Protein AF-W1YH19-F1 (afdb_monomer)

Solvent-accessible surface area (backbone atoms only — not comparable to full-atom values): 5084 Å² total; per-residue (Å²): 117,97,59,34,69,78,40,78,42,81,36,83,37,44,28,68,68,36,43,49,50,46,49,57,42,38,75,72,41,33,41,63,47,79,44,61,93,57,100,41,62,80,67,30,73,62,68,75,68,79,90,78,81,91,73,71,70,39,85,81,72,76,76,54,46,69,66,54,61,52,52,51,48,43,60,73,54,70,66,77,123

Organism: NCBI:txid408170

Secondary structure (DSSP, 8-state):
-TTGGG-EEEEE--SHHHHHHHHHHHHTT-EEEEE-SSSSGGGSGGGG--S-------TT-S---THHHHHHHHHHTTT--

Nearest PDB structures (foldseek):
  5a9s-assembly1_A  TM=8.745E-01  e=1.352E-01  Amycolatopsis orientalis
  5fwn-assembly1_A  TM=8.025E-01  e=1.445E-01  Amycolatopsis orientalis
  8j44-assembly1_B  TM=8.818E-01  e=9.462E-01  Streptomyces viridochromogenes DSM 40736
  6s5e-assembly1_E-4  TM=5.487E-01  e=1.352E-01  Bacillus subtilis subsp. subtilis str. 168
  4l0o-assembly3_K-4  TM=3.211E-01  e=9.264E+00  Helicobacter pylori 26695

pLDDT: mean 92.93, std 5.46, range [60.62, 97.69]

Structure (mmCIF, N/CA/C/O backbone):
data_AF-W1YH19-F1
#
_entry.id   AF-W1YH19-F1
#
loop_
_atom_site.group_PDB
_atom_site.id
_atom_site.type_symbol
_atom_site.label_atom_id
_atom_site.label_alt_id
_atom_site.label_comp_id
_atom_site.label_asym_id
_atom_site.label_entity_id
_atom_site.label_seq_id
_atom_site.pdbx_PDB_ins_code
_atom_site.Cartn_x
_atom_site.Cartn_y
_atom_site.Cartn_z
_atom_site.occupancy
_atom_site.B_iso_or_equiv
_atom_site.auth_seq_id
_atom_site.auth_comp_id
_atom_site.auth_asym_id
_atom_site.auth_atom_id
_atom_site.pdbx_PDB_model_num
ATOM 1 N N . PRO A 1 1 ? -21.258 9.300 0.111 1.00 76.75 1 PRO A N 1
ATOM 2 C CA . PRO A 1 1 ? -22.692 9.303 0.499 1.00 76.75 1 PRO A CA 1
ATOM 3 C C . PRO A 1 1 ? -22.852 10.012 1.855 1.00 76.75 1 PRO A C 1
ATOM 5 O O . PRO A 1 1 ? -21.879 10.101 2.595 1.00 76.75 1 PRO A O 1
ATOM 8 N N . ALA A 1 2 ? -24.025 10.553 2.189 1.00 85.19 2 ALA A N 1
ATOM 9 C CA . ALA A 1 2 ? -24.197 11.319 3.435 1.00 85.19 2 ALA A CA 1
ATOM 10 C C . ALA A 1 2 ? -24.102 10.454 4.713 1.00 85.19 2 ALA A C 1
ATOM 12 O O . ALA A 1 2 ? -23.885 10.965 5.807 1.00 85.19 2 ALA A O 1
ATOM 13 N N . ASN A 1 3 ? -24.221 9.130 4.583 1.00 90.06 3 ASN A N 1
ATOM 14 C CA . ASN A 1 3 ? -24.204 8.172 5.689 1.00 90.06 3 ASN A CA 1
ATOM 15 C C . ASN A 1 3 ? -22.811 7.602 6.023 1.00 90.06 3 ASN A C 1
ATOM 17 O O . ASN A 1 3 ? -22.745 6.663 6.808 1.00 90.06 3 ASN A O 1
ATOM 21 N N . ARG A 1 4 ? -21.706 8.137 5.475 1.00 89.94 4 ARG A N 1
ATOM 22 C CA . ARG A 1 4 ? -20.346 7.583 5.687 1.00 89.94 4 ARG A CA 1
ATOM 23 C C . ARG A 1 4 ? -19.981 7.396 7.163 1.00 89.94 4 ARG A C 1
ATOM 25 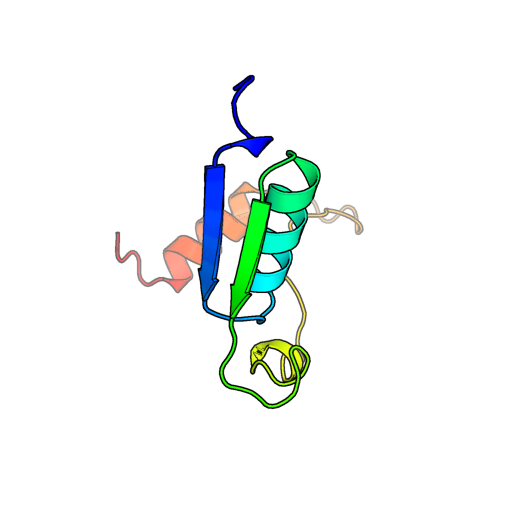O O . ARG A 1 4 ? -19.478 6.344 7.527 1.00 89.94 4 ARG A O 1
ATOM 32 N N . ARG A 1 5 ? -20.341 8.355 8.024 1.00 89.19 5 ARG A N 1
ATOM 33 C CA . ARG A 1 5 ? -20.093 8.297 9.479 1.00 89.19 5 ARG A CA 1
ATOM 34 C C . ARG A 1 5 ? -20.881 7.206 10.216 1.00 89.19 5 ARG A C 1
ATOM 36 O O . ARG A 1 5 ? -20.588 6.935 11.371 1.00 89.19 5 ARG A O 1
ATOM 43 N N . LYS A 1 6 ? -21.901 6.621 9.578 1.00 92.06 6 LYS A N 1
ATOM 44 C CA . LYS A 1 6 ? -22.695 5.506 10.118 1.00 92.06 6 LYS A CA 1
ATOM 45 C C . LYS A 1 6 ? -22.159 4.139 9.683 1.00 92.06 6 LYS A C 1
ATOM 47 O O . LYS A 1 6 ? -22.711 3.127 10.096 1.00 92.06 6 LYS A O 1
ATOM 52 N N . LEU A 1 7 ? -21.157 4.111 8.804 1.00 95.06 7 LEU A N 1
ATOM 53 C CA . LEU A 1 7 ? -20.578 2.888 8.270 1.00 95.06 7 LEU A CA 1
ATOM 54 C C . LEU A 1 7 ? -19.222 2.643 8.930 1.00 95.06 7 LEU A C 1
ATOM 56 O O . LEU A 1 7 ? -18.325 3.489 8.865 1.00 95.06 7 LEU A O 1
ATOM 60 N N . ASP A 1 8 ? -19.098 1.463 9.527 1.00 96.56 8 ASP A N 1
ATOM 61 C CA . ASP A 1 8 ? -17.852 0.960 10.089 1.00 96.56 8 ASP A CA 1
ATOM 62 C C . ASP A 1 8 ? -17.089 0.177 9.017 1.00 96.56 8 ASP A C 1
ATOM 64 O O . ASP A 1 8 ? -17.645 -0.715 8.374 1.00 96.56 8 ASP A O 1
ATOM 68 N N . ILE A 1 9 ? -15.803 0.481 8.846 1.00 96.94 9 ILE A N 1
ATOM 69 C CA . ILE A 1 9 ? -14.905 -0.266 7.966 1.00 96.94 9 ILE A CA 1
ATOM 70 C C . ILE A 1 9 ? -13.831 -0.936 8.807 1.00 96.94 9 ILE A C 1
ATOM 72 O O . ILE A 1 9 ? -13.119 -0.287 9.572 1.00 96.94 9 ILE A O 1
ATOM 76 N N . ILE A 1 10 ? -13.703 -2.247 8.634 1.00 97.69 10 ILE A N 1
ATOM 77 C CA . ILE A 1 10 ? -12.654 -3.043 9.256 1.00 97.69 10 ILE A CA 1
ATOM 78 C C . ILE A 1 10 ? -11.531 -3.224 8.240 1.00 97.69 10 ILE A C 1
ATOM 80 O O . ILE A 1 10 ? -11.742 -3.776 7.163 1.00 97.69 10 ILE A O 1
ATOM 84 N N . VAL A 1 11 ? -10.333 -2.772 8.599 1.00 97.62 11 VAL A N 1
ATOM 85 C CA . VAL A 1 11 ? -9.107 -2.998 7.831 1.00 97.62 11 VAL A CA 1
ATOM 86 C C . VAL A 1 11 ? -8.265 -4.026 8.575 1.00 97.62 11 VAL A C 1
ATOM 88 O O . VAL A 1 11 ? -7.934 -3.827 9.742 1.00 97.62 11 VAL A O 1
ATOM 91 N N . VAL A 1 12 ? -7.922 -5.128 7.906 1.00 96.94 12 VAL A N 1
ATOM 92 C CA . VAL A 1 12 ? -7.065 -6.183 8.463 1.00 96.94 12 VAL A CA 1
ATOM 93 C C . VAL A 1 12 ? -5.686 -6.092 7.815 1.00 96.94 12 VAL A C 1
ATOM 95 O O . VAL A 1 12 ? -5.521 -6.377 6.632 1.00 96.94 12 VAL A O 1
ATOM 98 N N . GLY A 1 13 ? -4.697 -5.687 8.606 1.00 96.50 13 GLY A N 1
ATOM 99 C CA . GLY A 1 13 ? -3.316 -5.453 8.202 1.00 96.50 13 GLY A CA 1
ATOM 100 C C . GLY A 1 13 ? -2.938 -3.971 8.245 1.00 96.50 13 GLY A C 1
ATOM 101 O O . GLY A 1 13 ? -3.620 -3.122 7.684 1.00 96.50 13 GLY A O 1
ATOM 102 N N . SER A 1 14 ? -1.800 -3.664 8.871 1.00 96.19 14 SER A N 1
ATOM 103 C CA . SER A 1 14 ? -1.255 -2.301 8.998 1.00 96.19 14 SER A CA 1
ATOM 104 C C . SER A 1 14 ? -0.079 -2.012 8.056 1.00 96.19 14 SER A C 1
ATOM 106 O O . SER A 1 14 ? 0.644 -1.037 8.254 1.00 96.19 14 SER A O 1
ATOM 108 N N . GLY A 1 15 ? 0.159 -2.879 7.063 1.00 95.06 15 GLY A N 1
ATOM 109 C CA . GLY A 1 15 ? 1.177 -2.657 6.029 1.00 95.06 15 GLY A CA 1
ATOM 110 C C . GLY A 1 15 ? 0.840 -1.469 5.129 1.00 95.06 15 GLY A C 1
ATOM 111 O O . GLY A 1 15 ? -0.210 -0.855 5.290 1.00 95.06 15 GLY A O 1
ATOM 112 N N . LEU A 1 16 ? 1.701 -1.164 4.152 1.00 95.62 16 LEU A N 1
ATOM 113 C CA . LEU A 1 16 ? 1.535 0.019 3.287 1.00 95.62 16 LEU A CA 1
ATOM 114 C C . LEU A 1 16 ? 0.124 0.126 2.688 1.00 95.62 16 LEU A C 1
ATOM 116 O O . LEU A 1 16 ? -0.492 1.184 2.772 1.00 95.62 16 LEU A O 1
ATOM 120 N N . ALA A 1 17 ? -0.418 -0.976 2.161 1.00 96.38 17 ALA A N 1
ATOM 121 C CA . ALA A 1 17 ? -1.761 -1.002 1.585 1.00 96.38 17 ALA A CA 1
ATOM 122 C C . ALA A 1 17 ? -2.867 -0.759 2.629 1.00 96.38 17 ALA A C 1
ATOM 124 O O . ALA A 1 17 ? -3.729 0.092 2.427 1.00 96.38 17 ALA A O 1
ATOM 125 N N . GLY A 1 18 ? -2.837 -1.475 3.758 1.00 96.31 18 GLY A N 1
ATOM 126 C CA . GLY A 1 18 ? -3.864 -1.357 4.796 1.00 96.31 18 GLY A CA 1
ATOM 127 C C . GLY A 1 18 ? -3.825 -0.011 5.522 1.00 96.31 18 GLY A C 1
ATOM 128 O O . GLY A 1 18 ? -4.864 0.607 5.735 1.00 96.31 18 GLY A O 1
ATOM 129 N N . GLY A 1 19 ? -2.628 0.500 5.819 1.00 95.69 19 GLY A N 1
ATOM 130 C CA . GLY A 1 19 ? -2.440 1.837 6.380 1.00 95.69 19 GLY A CA 1
ATOM 131 C C . GLY A 1 19 ? -2.942 2.939 5.445 1.00 95.69 19 GLY A C 1
ATOM 132 O O . GLY A 1 19 ? -3.687 3.811 5.888 1.00 95.69 19 GLY A O 1
ATOM 133 N N . ALA A 1 20 ? -2.603 2.870 4.151 1.00 96.94 20 ALA A N 1
ATOM 134 C CA . ALA A 1 20 ? -3.088 3.825 3.153 1.00 96.94 20 ALA A CA 1
ATOM 135 C C . ALA A 1 20 ? -4.616 3.770 3.002 1.00 96.94 20 ALA A C 1
ATOM 137 O O . ALA A 1 20 ? -5.275 4.806 3.044 1.00 96.94 20 ALA A O 1
ATOM 138 N N . ALA A 1 21 ? -5.193 2.567 2.910 1.00 97.19 21 ALA A N 1
ATOM 139 C CA . ALA A 1 21 ? -6.640 2.392 2.841 1.00 97.19 21 ALA A CA 1
ATOM 140 C C . ALA A 1 21 ? -7.342 2.965 4.081 1.00 97.19 21 ALA A C 1
ATOM 142 O O . ALA A 1 21 ? -8.319 3.702 3.951 1.00 97.19 21 ALA A O 1
ATOM 143 N N . ALA A 1 22 ? -6.828 2.675 5.281 1.00 97.00 22 ALA A N 1
ATOM 144 C CA . ALA A 1 22 ? -7.404 3.169 6.524 1.00 97.00 22 ALA A CA 1
ATOM 145 C C . ALA A 1 22 ? -7.364 4.702 6.618 1.00 97.00 22 ALA A C 1
ATOM 147 O O . ALA 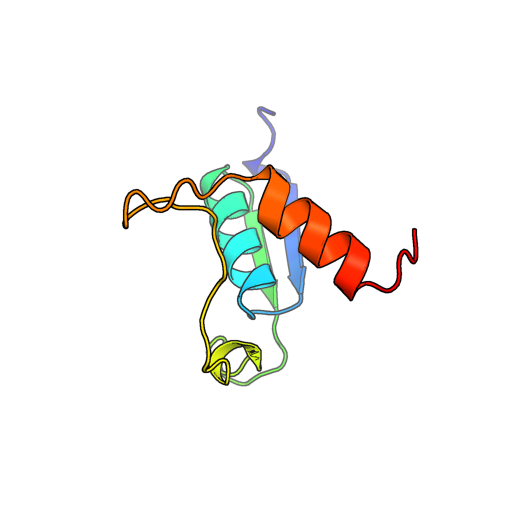A 1 22 ? -8.362 5.311 7.004 1.00 97.00 22 ALA A O 1
ATOM 148 N N . ALA A 1 23 ? -6.250 5.321 6.216 1.00 96.94 23 ALA A N 1
ATOM 149 C CA . ALA A 1 23 ? -6.104 6.773 6.186 1.00 96.94 23 ALA A 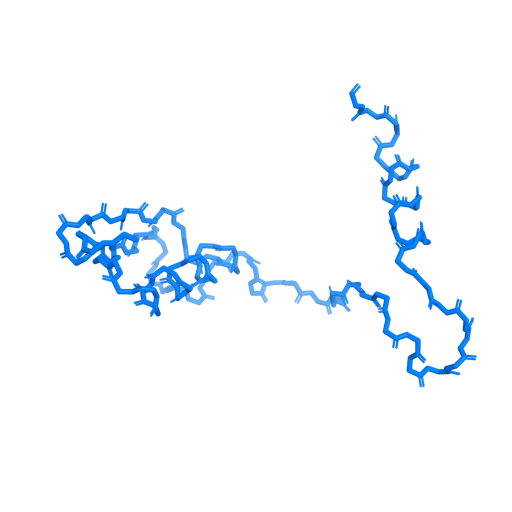CA 1
ATOM 150 C C . ALA A 1 23 ? -7.086 7.421 5.198 1.00 96.94 23 ALA A C 1
ATOM 152 O O . ALA A 1 23 ? -7.878 8.272 5.595 1.00 96.94 23 ALA A O 1
ATOM 153 N N . SER A 1 24 ? -7.114 6.962 3.942 1.00 97.38 24 SER A N 1
ATOM 154 C CA . SER A 1 24 ? -7.997 7.528 2.913 1.00 97.38 24 SER A CA 1
ATOM 155 C C . SER A 1 24 ? -9.482 7.353 3.239 1.00 97.38 24 SER A C 1
ATOM 157 O O . SER A 1 24 ? -10.296 8.230 2.951 1.00 97.38 24 SER A O 1
ATOM 159 N N . LEU A 1 25 ? -9.870 6.231 3.849 1.00 96.38 25 LEU A N 1
ATOM 160 C CA . LEU A 1 25 ? -11.250 6.012 4.287 1.00 96.38 25 LEU A CA 1
ATOM 161 C C . LEU A 1 25 ? -11.593 6.866 5.518 1.00 96.38 25 LEU A C 1
ATOM 163 O O . LEU A 1 25 ? -12.690 7.423 5.593 1.00 96.38 25 LEU A O 1
ATOM 167 N N . GLY A 1 26 ? -10.652 7.042 6.444 1.00 95.62 26 GLY A N 1
ATOM 168 C CA . GLY A 1 26 ? -10.803 7.976 7.559 1.00 95.62 26 GLY A CA 1
ATOM 169 C C . GLY A 1 26 ? -11.019 9.414 7.077 1.00 95.62 26 GLY A C 1
ATOM 170 O O . GLY A 1 26 ? -11.976 10.063 7.498 1.00 95.62 26 GLY A O 1
ATOM 171 N N . GLU A 1 27 ? -10.210 9.883 6.122 1.00 96.00 27 GLU A N 1
ATOM 172 C CA . GLU A 1 27 ? -10.341 11.210 5.496 1.00 96.00 27 GLU A CA 1
ATOM 173 C C . GLU A 1 27 ? -11.701 11.412 4.816 1.00 96.00 27 GLU A C 1
ATOM 175 O O . GLU A 1 27 ? -12.286 12.494 4.870 1.00 96.00 27 GLU A O 1
ATOM 180 N N . GLN A 1 28 ? -12.262 10.358 4.220 1.00 94.69 28 GLN A N 1
ATOM 181 C CA . GLN A 1 28 ? -13.597 10.407 3.622 1.00 94.69 28 GLN A CA 1
ATOM 182 C C . GLN A 1 28 ? -14.740 10.458 4.652 1.00 94.69 28 GLN A C 1
ATOM 184 O O . GLN A 1 28 ? -15.895 10.673 4.258 1.00 94.69 28 GLN A O 1
ATOM 189 N N . GLY A 1 29 ? -14.440 10.283 5.944 1.00 94.81 29 GLY A N 1
ATOM 190 C CA . GLY A 1 29 ? -15.384 10.365 7.057 1.00 94.81 29 GLY A CA 1
ATOM 191 C C . GLY A 1 29 ? -16.032 9.036 7.452 1.00 94.81 29 GLY A C 1
ATOM 192 O O . GLY A 1 29 ? -17.117 9.061 8.036 1.00 94.81 29 GLY A O 1
ATOM 193 N N . TYR A 1 30 ? -15.421 7.898 7.106 1.00 96.88 30 TYR A N 1
ATOM 194 C CA . TYR A 1 30 ? -15.833 6.583 7.609 1.00 96.88 30 TYR A CA 1
ATOM 195 C C . TYR A 1 30 ? -15.296 6.335 9.022 1.00 96.88 30 TYR A C 1
ATOM 197 O O . TYR A 1 30 ? -14.261 6.880 9.408 1.00 96.88 30 TYR A O 1
ATOM 205 N N . ASN A 1 31 ? -15.972 5.473 9.783 1.00 96.00 31 ASN A N 1
ATOM 206 C CA . ASN A 1 31 ? -15.434 4.971 11.043 1.00 96.00 31 ASN A CA 1
ATOM 207 C C . ASN A 1 31 ? -14.538 3.758 10.763 1.00 96.00 31 ASN A C 1
ATOM 209 O O . ASN A 1 31 ? -15.032 2.675 10.457 1.00 96.00 31 ASN A O 1
ATOM 213 N N . VAL A 1 32 ? -13.219 3.937 10.817 1.00 97.50 32 VAL A N 1
ATOM 214 C CA . VAL A 1 32 ? -12.264 2.894 10.424 1.00 97.50 32 VAL A CA 1
ATOM 215 C C . VAL A 1 32 ? -11.634 2.235 11.648 1.00 97.50 32 VAL A C 1
ATOM 217 O O . VAL A 1 32 ? -11.033 2.901 12.487 1.00 97.50 32 VAL A O 1
ATOM 220 N N . LYS A 1 33 ? -11.714 0.905 11.715 1.00 97.00 33 LYS A N 1
ATOM 221 C CA . LYS A 1 33 ? -11.056 0.065 12.722 1.00 97.00 33 LYS A CA 1
ATOM 222 C C . LYS A 1 33 ? -9.951 -0.740 12.039 1.00 97.00 33 LYS A C 1
ATOM 224 O O . LYS A 1 33 ? -10.240 -1.604 11.215 1.00 97.00 33 LYS A O 1
ATOM 229 N N . CYS A 1 34 ? -8.694 -0.442 12.356 1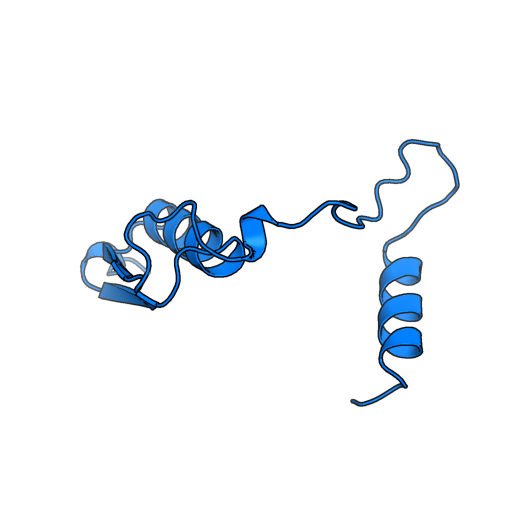.00 96.00 34 CYS A N 1
ATOM 230 C CA . CYS A 1 34 ? -7.535 -1.131 11.787 1.00 96.00 34 CYS A CA 1
ATOM 231 C C . CYS A 1 34 ? -6.988 -2.162 12.780 1.00 96.00 34 CYS A C 1
ATOM 233 O O . CYS A 1 34 ? -6.606 -1.803 13.894 1.00 96.00 34 CYS A O 1
ATOM 235 N N . PHE A 1 35 ? -6.940 -3.427 12.370 1.00 96.38 35 PHE A N 1
ATOM 236 C CA . PHE A 1 35 ? -6.435 -4.542 13.166 1.00 96.38 35 PHE A CA 1
ATOM 237 C C . PHE A 1 35 ? -5.187 -5.125 12.528 1.00 96.38 35 PHE A C 1
ATOM 239 O O . PHE A 1 35 ? -5.093 -5.256 11.310 1.00 96.38 35 PHE A O 1
ATOM 246 N N . PHE A 1 36 ? -4.232 -5.518 13.354 1.00 94.75 36 PHE A N 1
ATOM 247 C CA . PHE A 1 36 ? -2.994 -6.132 12.910 1.00 94.75 36 PHE A CA 1
ATOM 248 C C . PHE A 1 36 ? -2.475 -7.047 14.019 1.00 94.75 36 PHE A C 1
ATOM 250 O O . PHE A 1 36 ? -2.696 -6.792 15.199 1.00 94.75 36 PHE A O 1
ATOM 257 N N . TYR A 1 37 ? -1.839 -8.149 13.628 1.00 92.75 37 TYR A N 1
ATOM 258 C CA . TYR A 1 37 ? -1.352 -9.162 14.568 1.00 92.75 37 TYR A CA 1
ATOM 259 C C . TYR A 1 37 ? -0.064 -8.728 15.282 1.00 92.75 37 TYR A C 1
ATOM 261 O O . TYR A 1 37 ? 0.223 -9.169 16.388 1.00 92.75 37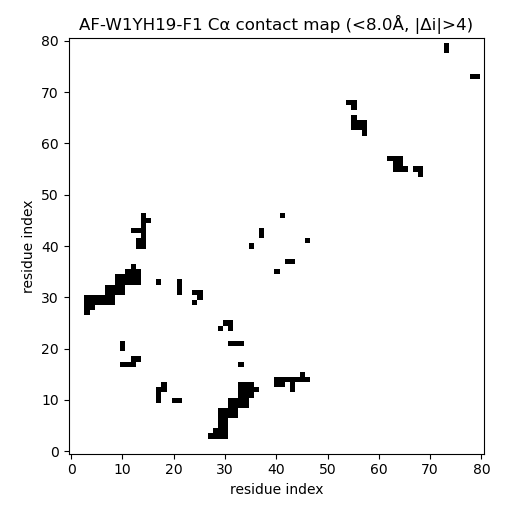 TYR A O 1
ATOM 269 N N . GLN A 1 38 ? 0.736 -7.878 14.642 1.00 91.19 38 GLN A N 1
ATOM 270 C CA . GLN A 1 38 ? 2.045 -7.478 15.143 1.00 91.19 38 GLN A CA 1
ATOM 271 C C . GLN A 1 38 ? 1.919 -6.578 16.380 1.00 91.19 38 GLN A C 1
ATOM 273 O O . GLN A 1 38 ? 1.066 -5.699 16.417 1.00 91.19 38 GLN A O 1
ATOM 278 N N . ASP A 1 39 ? 2.856 -6.651 17.330 1.00 88.56 39 ASP A N 1
ATOM 279 C CA . ASP A 1 39 ? 2.841 -5.752 18.500 1.00 88.56 39 ASP A CA 1
ATOM 280 C C . ASP A 1 39 ? 3.167 -4.277 18.156 1.00 88.56 39 ASP A C 1
ATOM 282 O O . ASP A 1 39 ? 3.252 -3.421 19.029 1.00 88.56 39 ASP A O 1
ATOM 286 N N . SER A 1 40 ? 3.385 -3.935 16.881 1.00 92.06 40 SER A N 1
ATOM 287 C CA . SER A 1 40 ? 3.362 -2.547 16.401 1.00 92.06 40 SER A CA 1
ATOM 288 C C . SER A 1 40 ? 2.941 -2.493 14.938 1.00 92.06 40 SER A C 1
ATOM 290 O O . SER A 1 40 ? 3.430 -3.284 14.129 1.00 92.06 40 SER A O 1
ATOM 292 N N . ALA A 1 41 ? 2.143 -1.485 14.573 1.00 89.12 41 ALA A N 1
ATOM 293 C CA . ALA A 1 41 ? 1.736 -1.243 13.191 1.00 89.12 41 ALA A CA 1
ATOM 294 C C . ALA A 1 41 ? 2.934 -1.102 12.227 1.00 89.12 41 ALA A C 1
ATOM 296 O O . ALA A 1 41 ? 2.835 -1.461 11.055 1.00 89.12 41 ALA A O 1
ATOM 297 N N . ARG A 1 42 ? 4.088 -0.636 12.735 1.00 90.56 42 ARG A N 1
ATOM 298 C CA . ARG A 1 42 ? 5.337 -0.455 11.974 1.00 90.56 42 ARG A CA 1
ATOM 299 C C . ARG A 1 42 ? 6.094 -1.759 11.686 1.00 90.56 42 ARG A C 1
ATOM 301 O O . ARG A 1 42 ? 7.097 -1.718 10.989 1.00 90.56 42 ARG A O 1
ATOM 308 N N . ARG A 1 43 ? 5.646 -2.907 12.205 1.00 93.88 43 ARG A N 1
ATOM 309 C CA . ARG A 1 43 ? 6.282 -4.221 11.980 1.00 93.88 43 ARG A CA 1
ATOM 310 C C . ARG A 1 43 ? 5.639 -5.047 10.867 1.00 93.88 43 ARG A C 1
ATOM 312 O O . ARG A 1 43 ? 5.978 -6.214 10.692 1.00 93.88 43 ARG A O 1
ATOM 319 N N . ALA A 1 44 ? 4.733 -4.462 10.090 1.00 94.12 44 ALA A N 1
ATOM 320 C CA . ALA A 1 44 ? 4.316 -5.075 8.838 1.00 94.12 44 ALA A CA 1
ATOM 321 C C . ALA A 1 44 ? 5.522 -5.214 7.889 1.00 94.12 44 ALA A C 1
ATOM 323 O O . ALA A 1 44 ? 6.360 -4.317 7.821 1.00 94.12 44 ALA A O 1
ATOM 324 N N . HIS A 1 45 ? 5.587 -6.308 7.120 1.00 95.44 45 HIS A N 1
ATOM 325 C CA . HIS A 1 45 ? 6.745 -6.627 6.266 1.00 95.44 45 HIS A CA 1
ATOM 326 C C . HIS A 1 45 ? 7.081 -5.528 5.246 1.00 95.44 45 HIS A C 1
ATOM 328 O O . HIS A 1 45 ? 8.210 -5.433 4.783 1.00 95.44 45 HIS A O 1
ATOM 334 N N . SER A 1 46 ? 6.131 -4.640 4.946 1.00 93.25 46 SER A N 1
ATOM 335 C CA . SER A 1 46 ? 6.378 -3.459 4.126 1.00 93.25 46 SER A CA 1
ATOM 336 C C . SER A 1 46 ? 7.555 -2.589 4.598 1.00 93.25 46 SER A C 1
ATOM 338 O O . SER A 1 46 ? 8.148 -1.911 3.768 1.00 93.25 46 SER A O 1
ATOM 340 N N . ILE A 1 47 ? 7.923 -2.613 5.887 1.00 92.62 47 ILE A N 1
ATOM 341 C CA . ILE A 1 47 ? 9.097 -1.883 6.400 1.00 92.62 47 ILE A CA 1
ATOM 342 C C . ILE A 1 47 ? 10.433 -2.431 5.878 1.00 92.62 47 ILE A C 1
ATOM 344 O O . ILE A 1 47 ? 11.433 -1.722 5.890 1.00 92.62 47 ILE A O 1
ATOM 348 N N . ALA A 1 48 ? 10.458 -3.681 5.413 1.00 94.62 48 ALA A N 1
ATOM 349 C CA . ALA A 1 48 ? 11.654 -4.321 4.877 1.00 94.62 48 ALA A CA 1
ATOM 350 C C . ALA A 1 48 ? 11.907 -3.988 3.393 1.00 94.62 48 ALA A C 1
ATOM 352 O O . ALA A 1 48 ? 12.888 -4.463 2.826 1.00 94.62 48 ALA A O 1
ATOM 353 N N . ALA A 1 49 ? 11.044 -3.197 2.743 1.00 95.56 49 ALA A N 1
ATOM 354 C CA . ALA A 1 49 ? 11.247 -2.782 1.357 1.00 95.56 49 ALA A CA 1
ATOM 355 C C . ALA A 1 49 ? 12.461 -1.842 1.227 1.00 95.56 49 ALA A C 1
ATOM 357 O O . ALA A 1 49 ? 12.600 -0.895 1.997 1.00 95.56 49 ALA A O 1
ATOM 358 N N . GLN A 1 50 ? 13.322 -2.088 0.233 1.00 97.38 50 GLN A N 1
ATOM 359 C CA . GLN A 1 50 ? 14.592 -1.361 0.069 1.00 97.38 50 GLN A CA 1
ATOM 360 C C . GLN A 1 50 ? 14.725 -0.609 -1.262 1.00 97.38 50 GLN A C 1
ATOM 362 O O . GLN A 1 50 ? 15.279 0.484 -1.283 1.00 97.38 50 GLN A O 1
ATOM 367 N N . GLY A 1 51 ? 14.241 -1.178 -2.373 1.00 96.62 51 GLY A N 1
ATOM 368 C CA . GLY A 1 51 ? 14.529 -0.655 -3.717 1.00 96.62 51 GLY A CA 1
ATOM 369 C C . GLY A 1 51 ? 13.840 0.673 -4.050 1.00 96.62 51 GLY A C 1
ATOM 370 O O . GLY A 1 51 ? 14.475 1.580 -4.579 1.00 96.62 51 GLY A O 1
ATOM 371 N N . GLY A 1 52 ? 12.547 0.795 -3.741 1.00 94.75 52 GLY A N 1
ATOM 372 C CA . GLY A 1 52 ? 11.750 1.989 -4.035 1.00 94.75 52 GLY A CA 1
ATOM 373 C C . GLY A 1 52 ? 10.393 1.674 -4.665 1.00 94.75 52 GLY A C 1
ATOM 374 O O . GLY A 1 52 ? 9.931 0.534 -4.638 1.00 94.75 52 GLY A O 1
ATOM 375 N N . ILE A 1 53 ? 9.750 2.709 -5.212 1.00 93.81 53 ILE A N 1
ATOM 376 C CA . ILE A 1 53 ? 8.453 2.630 -5.898 1.00 93.81 53 ILE A CA 1
ATOM 377 C C . ILE A 1 53 ? 8.632 3.168 -7.318 1.00 93.81 53 ILE A C 1
ATOM 379 O O . ILE A 1 53 ? 9.028 4.322 -7.497 1.00 93.81 53 ILE A O 1
ATOM 383 N N . ASN A 1 54 ? 8.318 2.343 -8.317 1.00 93.56 54 ASN A N 1
ATOM 384 C CA . ASN A 1 54 ? 8.342 2.746 -9.722 1.00 93.56 54 ASN A CA 1
ATOM 385 C C . ASN A 1 54 ? 7.180 3.704 -10.020 1.00 93.56 54 ASN A C 1
ATOM 387 O O . ASN A 1 54 ? 6.052 3.472 -9.585 1.00 93.56 54 ASN A O 1
ATOM 391 N N . ALA A 1 55 ? 7.445 4.772 -10.772 1.00 92.56 55 ALA A N 1
ATOM 392 C CA . ALA A 1 55 ? 6.429 5.716 -11.225 1.00 92.56 55 ALA A CA 1
ATOM 393 C C . ALA A 1 55 ? 6.904 6.439 -12.488 1.00 92.56 55 ALA A C 1
ATOM 395 O O . ALA A 1 55 ? 8.046 6.903 -12.520 1.00 92.56 55 ALA A O 1
ATOM 396 N N . ALA A 1 56 ? 6.015 6.595 -13.473 1.00 93.38 56 ALA A N 1
ATOM 397 C CA . ALA A 1 56 ? 6.308 7.392 -14.657 1.00 93.38 56 ALA A CA 1
ATOM 398 C C . ALA A 1 56 ? 6.240 8.882 -14.310 1.00 93.38 56 ALA A C 1
ATOM 400 O O . ALA A 1 56 ? 5.157 9.460 -14.210 1.00 93.38 56 ALA A O 1
ATOM 401 N N . LYS A 1 57 ? 7.399 9.487 -14.038 1.00 89.69 57 LYS A N 1
ATOM 402 C CA . LYS A 1 57 ? 7.488 10.887 -13.581 1.00 89.69 57 LYS A CA 1
ATOM 403 C C . LYS A 1 57 ? 8.137 11.822 -14.594 1.00 89.69 57 LYS A C 1
ATOM 405 O O . LYS A 1 57 ? 7.977 13.030 -14.456 1.00 89.69 57 LYS A O 1
ATOM 410 N N . ASN A 1 58 ? 8.882 11.284 -15.564 1.00 87.69 58 ASN A N 1
ATOM 411 C CA . ASN A 1 58 ? 9.605 12.049 -16.588 1.00 87.69 58 ASN A CA 1
ATOM 412 C C . ASN A 1 58 ? 10.466 13.205 -16.019 1.00 87.69 58 ASN A C 1
ATOM 414 O O . ASN A 1 58 ? 10.696 14.213 -16.679 1.00 87.69 58 ASN A O 1
ATOM 418 N N . TYR A 1 59 ? 10.956 13.096 -14.775 1.00 86.25 59 TYR A N 1
ATOM 419 C CA . TYR A 1 59 ? 11.727 14.173 -14.129 1.00 86.25 59 TYR A CA 1
ATOM 420 C C . TYR A 1 59 ? 13.050 14.471 -14.829 1.00 86.25 59 TYR A C 1
ATOM 422 O O . TYR A 1 59 ? 13.590 15.566 -14.701 1.00 86.25 59 TYR A O 1
ATOM 430 N N . ARG A 1 60 ? 13.581 13.488 -15.555 1.00 84.69 60 ARG A N 1
ATOM 431 C CA . ARG A 1 60 ? 14.814 13.624 -16.326 1.00 84.69 60 ARG A CA 1
ATOM 432 C C . ARG A 1 60 ? 14.559 14.114 -17.752 1.00 84.69 60 ARG A C 1
ATOM 434 O O . ARG A 1 60 ? 15.519 14.219 -18.507 1.00 84.69 60 ARG A O 1
ATOM 441 N N . ASN A 1 61 ? 13.306 14.424 -18.109 1.00 85.25 61 ASN A N 1
ATOM 442 C CA . ASN A 1 61 ? 12.880 14.703 -19.483 1.00 85.25 61 ASN A CA 1
ATOM 443 C C . ASN A 1 61 ? 13.349 13.610 -20.465 1.00 85.25 61 ASN A C 1
ATOM 445 O O . ASN A 1 61 ? 13.739 13.892 -21.594 1.00 85.25 61 ASN A O 1
ATOM 449 N N . ASP A 1 62 ? 13.326 12.356 -20.014 1.00 87.44 62 ASP A N 1
ATOM 450 C CA . ASP A 1 62 ? 13.726 11.149 -20.744 1.00 87.44 62 ASP A CA 1
ATOM 451 C C . ASP A 1 62 ? 12.583 10.557 -21.593 1.00 87.44 62 ASP A C 1
ATOM 453 O O . ASP A 1 62 ? 12.684 9.459 -22.153 1.00 87.44 62 ASP A O 1
ATOM 457 N N . GLY A 1 63 ? 11.482 11.303 -21.709 1.00 86.81 63 GLY A N 1
ATOM 458 C CA . GLY A 1 63 ? 10.303 10.921 -22.476 1.00 86.81 63 GLY A CA 1
ATOM 459 C C . GLY A 1 63 ? 9.520 9.788 -21.822 1.00 86.81 63 GLY A C 1
ATOM 460 O O . GLY A 1 63 ? 8.866 9.024 -22.530 1.00 86.81 63 GLY A O 1
ATOM 461 N N . ASP A 1 64 ? 9.631 9.631 -20.502 1.00 92.19 64 ASP A N 1
ATOM 462 C CA . ASP A 1 64 ? 8.889 8.616 -19.764 1.00 92.19 64 ASP A CA 1
ATOM 463 C C . ASP A 1 64 ? 7.374 8.887 -19.794 1.00 92.19 64 ASP A C 1
ATOM 465 O O . ASP A 1 64 ? 6.925 10.034 -19.727 1.00 92.19 64 ASP A O 1
ATOM 469 N N . SER A 1 65 ? 6.580 7.824 -19.921 1.00 92.62 65 SER A N 1
ATOM 470 C CA . SER A 1 65 ? 5.121 7.885 -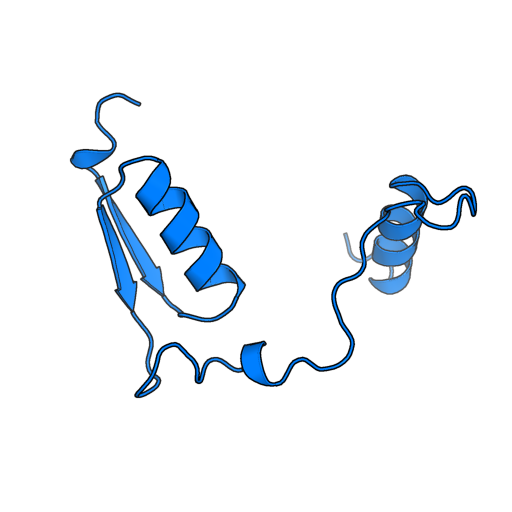20.064 1.00 92.62 65 SER A CA 1
ATOM 471 C C . SER A 1 65 ? 4.463 6.716 -19.339 1.00 92.62 65 SER A C 1
ATOM 473 O O . SER A 1 65 ? 5.116 5.724 -19.036 1.00 92.62 65 SER A O 1
ATOM 475 N N . ILE A 1 66 ? 3.159 6.816 -19.062 1.00 93.88 66 ILE A N 1
ATOM 476 C CA . ILE A 1 66 ? 2.399 5.770 -18.354 1.00 93.88 66 ILE A CA 1
ATOM 477 C C . ILE A 1 66 ? 2.305 4.470 -19.164 1.00 93.88 66 ILE A C 1
ATOM 479 O O . ILE A 1 66 ? 2.229 3.390 -18.580 1.00 93.88 66 ILE A O 1
ATOM 483 N N . ASP A 1 67 ? 2.369 4.544 -20.491 1.00 93.38 67 ASP A N 1
ATOM 484 C CA . ASP A 1 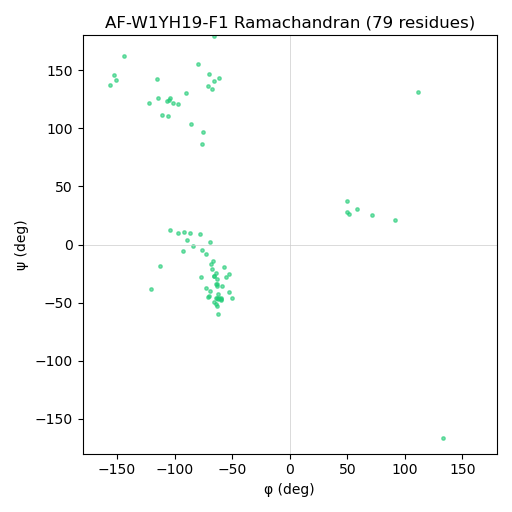67 ? 2.271 3.366 -21.357 1.00 93.38 67 ASP A CA 1
ATOM 485 C C . ASP A 1 67 ? 3.428 2.384 -21.133 1.00 93.38 67 ASP A C 1
ATOM 487 O O . ASP A 1 67 ? 3.235 1.169 -21.188 1.00 93.38 67 ASP A O 1
ATOM 491 N N . ARG A 1 68 ? 4.623 2.903 -20.819 1.00 92.62 68 ARG A N 1
ATOM 492 C CA . ARG A 1 68 ? 5.832 2.102 -20.586 1.00 92.62 68 ARG A CA 1
ATOM 493 C C . ARG A 1 68 ? 5.691 1.153 -19.386 1.00 92.62 68 ARG A C 1
ATOM 495 O O . ARG A 1 68 ? 5.750 -0.057 -19.604 1.00 92.62 68 ARG A O 1
ATOM 502 N N . PRO A 1 69 ? 5.434 1.623 -18.144 1.00 93.94 69 PRO A N 1
ATOM 503 C CA . PRO A 1 69 ? 5.276 0.732 -17.001 1.00 93.94 69 PRO A CA 1
ATOM 504 C C . PRO A 1 69 ? 4.069 -0.196 -17.144 1.00 93.94 69 PRO A C 1
ATOM 506 O O . PRO A 1 69 ? 4.129 -1.313 -16.639 1.00 93.94 69 PRO A O 1
ATOM 509 N N . VAL A 1 70 ? 2.99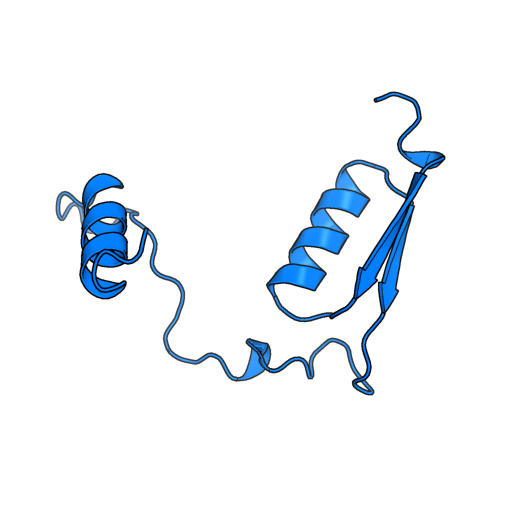6 0.208 -17.836 1.00 94.25 70 VAL A N 1
ATOM 510 C CA . VAL A 1 70 ? 1.856 -0.687 -18.101 1.00 94.25 70 VAL A CA 1
ATOM 511 C C . VAL A 1 70 ? 2.291 -1.856 -18.984 1.00 94.25 70 VAL A C 1
ATOM 513 O O . VAL A 1 70 ? 2.085 -3.009 -18.603 1.00 94.25 70 VAL A O 1
ATOM 516 N N . TYR A 1 71 ? 2.944 -1.580 -20.115 1.00 94.00 71 TYR A N 1
ATOM 517 C CA . TYR A 1 71 ? 3.456 -2.619 -21.008 1.00 94.00 71 TYR A CA 1
ATOM 518 C C . TYR A 1 71 ? 4.463 -3.537 -20.303 1.00 94.00 71 TYR A C 1
ATOM 520 O O . TYR A 1 71 ? 4.320 -4.761 -20.349 1.00 94.00 71 TYR A O 1
ATOM 528 N N . ASP A 1 72 ? 5.436 -2.961 -19.593 1.00 95.44 72 ASP A N 1
ATOM 529 C CA . ASP A 1 72 ? 6.464 -3.724 -18.882 1.00 95.44 72 ASP A CA 1
ATOM 530 C C . ASP A 1 72 ? 5.872 -4.587 -17.760 1.00 95.44 72 ASP A C 1
ATOM 532 O O . ASP A 1 72 ? 6.337 -5.704 -17.536 1.00 95.44 72 ASP A O 1
ATOM 536 N N . THR A 1 73 ? 4.812 -4.119 -17.092 1.00 94.88 73 THR A N 1
ATOM 537 C CA . THR A 1 73 ? 4.115 -4.890 -16.052 1.00 94.88 73 THR A CA 1
ATOM 538 C C . THR A 1 73 ? 3.348 -6.068 -16.647 1.00 94.88 73 THR A C 1
ATOM 540 O O . THR A 1 73 ? 3.439 -7.173 -16.118 1.00 94.88 73 THR A O 1
ATOM 543 N N . VAL A 1 74 ? 2.630 -5.873 -17.760 1.00 95.44 74 VAL A N 1
ATOM 544 C CA . VAL A 1 74 ? 1.905 -6.963 -18.441 1.00 95.44 74 VAL A CA 1
ATOM 545 C C . VAL A 1 74 ? 2.886 -8.011 -18.968 1.00 95.44 74 VAL A C 1
ATOM 547 O O . VAL A 1 74 ? 2.707 -9.207 -18.732 1.00 95.44 74 VAL A O 1
ATOM 550 N N . LYS A 1 75 ? 3.961 -7.561 -19.624 1.00 95.56 75 LYS A N 1
ATOM 551 C CA . LYS A 1 75 ? 5.029 -8.434 -20.117 1.00 95.56 75 LYS A CA 1
ATOM 552 C C . LYS A 1 75 ? 5.731 -9.175 -18.975 1.00 95.56 75 LYS A C 1
ATOM 554 O O . LYS A 1 75 ? 5.941 -10.379 -19.072 1.00 95.56 75 LYS A O 1
ATOM 559 N N . GLY A 1 76 ? 6.095 -8.476 -17.898 1.00 94.44 76 GLY A N 1
ATOM 560 C CA . GLY A 1 76 ? 6.739 -9.062 -16.718 1.00 94.44 76 GLY A CA 1
ATOM 561 C C . GLY A 1 76 ? 5.833 -10.027 -15.947 1.00 94.44 76 GLY A C 1
ATOM 562 O O . GLY A 1 76 ? 6.323 -10.970 -15.333 1.00 94.44 76 GLY A O 1
ATOM 563 N N . GLY A 1 77 ? 4.516 -9.829 -16.031 1.00 93.88 77 GLY A N 1
ATOM 564 C CA . GLY A 1 77 ? 3.486 -10.726 -15.506 1.00 93.88 77 GLY A CA 1
ATOM 565 C C . GLY A 1 77 ? 3.221 -11.968 -16.362 1.00 93.88 77 GLY A C 1
ATOM 566 O O . GLY A 1 77 ? 2.257 -12.684 -16.092 1.00 93.88 77 GLY A O 1
ATOM 567 N N . ASP A 1 78 ? 4.045 -12.228 -17.384 1.00 94.56 78 ASP A N 1
ATOM 568 C CA . ASP A 1 78 ? 3.920 -13.383 -18.284 1.00 94.56 78 ASP A CA 1
ATOM 569 C C . ASP A 1 78 ? 2.560 -13.425 -19.009 1.00 94.56 78 ASP A C 1
ATOM 571 O O . ASP A 1 78 ? 2.015 -14.493 -19.274 1.00 94.56 78 ASP A O 1
ATOM 575 N N . TYR A 1 79 ? 1.971 -12.247 -19.273 1.00 91.50 79 TYR A N 1
ATOM 576 C CA . TYR A 1 79 ? 0.662 -12.082 -19.922 1.00 91.50 79 TYR A CA 1
ATOM 577 C C . TYR A 1 79 ? -0.470 -12.904 -19.287 1.00 91.50 79 TYR A C 1
ATOM 579 O O . TYR A 1 79 ? -1.450 -13.241 -19.951 1.00 91.50 79 TYR A O 1
ATOM 587 N N . ARG A 1 80 ? -0.351 -13.226 -17.993 1.00 77.62 80 ARG A N 1
ATOM 588 C CA . ARG A 1 80 ? -1.391 -13.925 -17.239 1.00 77.62 80 ARG A CA 1
ATOM 589 C C . ARG A 1 80 ? -2.516 -12.946 -16.906 1.00 77.62 80 ARG A C 1
ATOM 591 O O . ARG A 1 80 ? -2.502 -12.319 -15.848 1.00 77.62 80 ARG A O 1
ATOM 598 N N . ALA A 1 81 ? -3.448 -12.809 -17.841 1.00 60.62 81 ALA A N 1
ATOM 599 C CA . ALA A 1 81 ? -4.725 -12.120 -17.694 1.00 60.62 81 ALA A CA 1
ATOM 600 C C . ALA A 1 81 ? -5.878 -13.109 -17.892 1.00 60.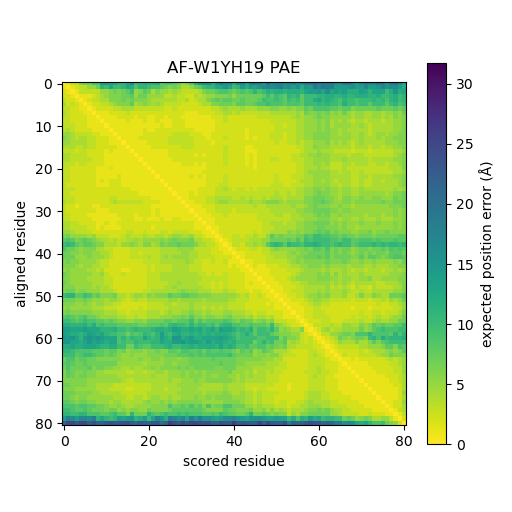62 81 ALA A C 1
ATOM 602 O O . ALA A 1 81 ? -5.730 -14.018 -18.741 1.00 60.62 81 ALA A O 1
#

Mean predicted aligned error: 4.8 Å

Radius of gyration: 17.7 Å; Cα contacts (8 Å, |Δi|>4): 81; chains: 1; bounding box: 39×29×41 Å

InterPro domains:
  IPR003953 FAD-dependent oxidoreductase 2, FAD-binding domain [PF00890] (8-80)
  IPR030664 FAD-dependent oxidoreductase SdhA/FrdA/AprA [PTHR11632] (5-80)
  IPR036188 FAD/NAD(P)-binding domain superfamily [G3DSA:3.50.50.60] (1-81)
  IPR036188 FAD/NAD(P)-binding domain superfamily [SSF51905] (5-80)

Sequence (81 aa):
PANRRKLDIIVVGSGLAGGAAAASLGEQGYNVKCFFYQDSARRAHSIAAQGGINAAKNYRNDGDSIDRPVYDTVKGGDYRA

Foldseek 3Di:
DVCQQVAEAEQEALAPVSVVVQVVSVVVNHRYDYDYPDPDSCPGCNVVDDDDDDDQDCPVVPPGDPVVVVVVVCVVVVVPD